Protein AF-A0A2A4KQ18-F1 (afdb_monomer)

Structure (mmCIF, N/CA/C/O backbone):
data_AF-A0A2A4KQ18-F1
#
_entry.id   AF-A0A2A4KQ18-F1
#
loop_
_atom_site.group_PDB
_atom_site.id
_atom_site.type_symbol
_atom_site.label_atom_id
_atom_site.label_alt_id
_atom_site.label_comp_id
_atom_site.label_asym_id
_atom_site.label_entity_id
_atom_site.label_seq_id
_atom_site.pdbx_PDB_ins_code
_atom_site.Cartn_x
_atom_site.Cartn_y
_atom_site.Cartn_z
_atom_site.occupancy
_atom_site.B_iso_or_equiv
_atom_site.auth_seq_id
_atom_site.auth_comp_id
_atom_site.auth_asym_id
_atom_site.auth_atom_id
_atom_site.pdbx_PDB_model_num
ATOM 1 N N . MET A 1 1 ? 24.231 -3.504 -25.386 1.00 50.44 1 MET A N 1
ATOM 2 C CA . MET A 1 1 ? 22.825 -3.076 -25.274 1.00 50.44 1 MET A CA 1
ATOM 3 C C . MET A 1 1 ? 22.635 -2.663 -23.834 1.00 50.44 1 MET A C 1
ATOM 5 O O . MET A 1 1 ? 22.723 -3.522 -22.970 1.00 50.44 1 MET A O 1
ATOM 9 N N . GLU A 1 2 ? 22.522 -1.367 -23.566 1.00 54.00 2 GLU A N 1
ATOM 10 C CA . GLU A 1 2 ? 22.141 -0.895 -22.234 1.00 54.00 2 GLU A CA 1
ATOM 11 C C . GLU A 1 2 ? 20.650 -1.185 -22.057 1.00 54.00 2 GLU A C 1
ATOM 13 O O . GLU A 1 2 ? 19.839 -0.805 -22.902 1.00 54.00 2 GLU A O 1
ATOM 18 N N . HIS A 1 3 ? 20.297 -1.931 -21.012 1.00 62.62 3 HIS A N 1
ATOM 19 C CA . HIS A 1 3 ? 18.901 -2.122 -20.644 1.00 62.62 3 HIS A CA 1
ATOM 20 C C . HIS A 1 3 ? 18.342 -0.769 -20.201 1.00 62.62 3 HIS A C 1
ATOM 22 O O . HIS A 1 3 ? 18.926 -0.117 -19.336 1.00 62.62 3 HIS A O 1
ATOM 28 N N . SER A 1 4 ? 17.233 -0.331 -20.803 1.00 73.00 4 SER A N 1
ATOM 29 C CA . SER A 1 4 ? 16.504 0.831 -20.298 1.00 73.00 4 SER A CA 1
ATOM 30 C C . SER A 1 4 ? 16.127 0.581 -18.836 1.00 73.00 4 SER A C 1
ATOM 32 O O . SER A 1 4 ? 15.725 -0.539 -18.509 1.00 73.00 4 SER A O 1
ATOM 34 N N . PRO A 1 5 ? 16.274 1.578 -17.950 1.00 80.50 5 PRO A N 1
ATOM 35 C CA .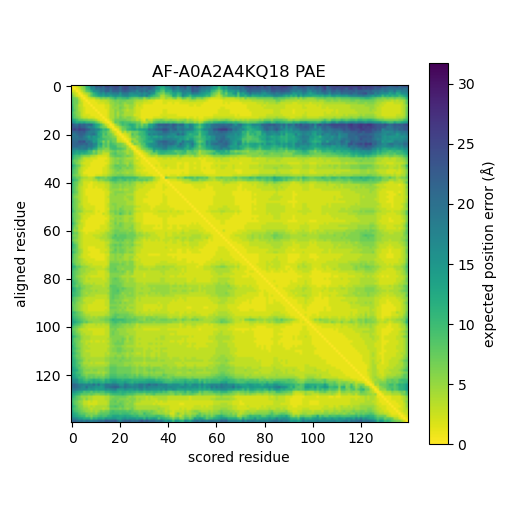 PRO A 1 5 ? 15.922 1.397 -16.555 1.00 80.50 5 PRO A CA 1
ATOM 36 C C . PRO A 1 5 ? 14.416 1.116 -16.455 1.00 80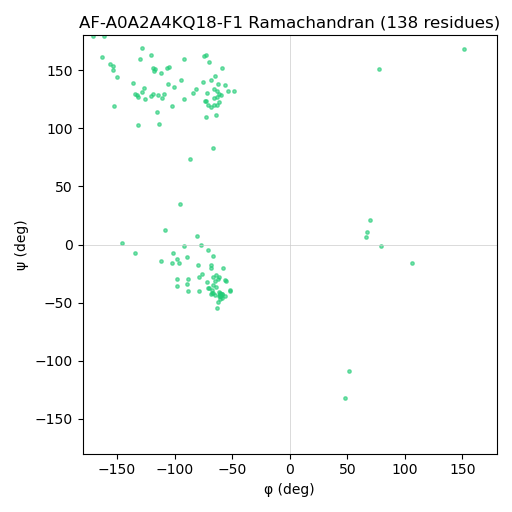.50 5 PRO A C 1
ATOM 38 O O . PRO A 1 5 ? 13.602 1.852 -17.016 1.00 80.50 5 PRO A O 1
ATOM 41 N N . ALA A 1 6 ? 14.077 0.024 -15.774 1.00 91.19 6 ALA A N 1
ATOM 42 C CA . ALA A 1 6 ? 12.719 -0.480 -15.596 1.00 91.19 6 ALA A CA 1
ATOM 43 C C . ALA A 1 6 ? 12.240 -0.216 -14.166 1.00 91.19 6 ALA A C 1
ATOM 45 O O . ALA A 1 6 ? 13.049 -0.168 -13.235 1.00 91.19 6 ALA A O 1
ATOM 46 N N . TRP A 1 7 ? 10.930 -0.061 -13.983 1.00 95.38 7 TRP A N 1
ATOM 47 C CA . TRP A 1 7 ? 10.359 -0.105 -12.634 1.00 95.38 7 TRP A CA 1
ATOM 48 C C . TRP A 1 7 ? 10.608 -1.484 -12.025 1.00 95.38 7 TRP A C 1
ATOM 50 O O . TRP A 1 7 ? 10.429 -2.483 -12.724 1.00 95.38 7 TRP A O 1
ATOM 60 N N . THR A 1 8 ? 10.977 -1.548 -10.744 1.00 97.31 8 THR A N 1
ATOM 61 C CA . THR A 1 8 ? 11.046 -2.820 -10.003 1.00 97.31 8 THR A CA 1
ATOM 62 C C . THR A 1 8 ? 9.978 -2.878 -8.926 1.00 97.31 8 THR A C 1
ATOM 64 O O . THR A 1 8 ? 9.586 -1.853 -8.364 1.00 97.31 8 THR A O 1
ATOM 67 N N . TYR A 1 9 ? 9.496 -4.089 -8.673 1.00 97.75 9 TYR A N 1
ATOM 68 C CA . TYR A 1 9 ? 8.514 -4.414 -7.649 1.00 97.75 9 TYR A CA 1
ATOM 69 C C . TYR A 1 9 ? 9.050 -5.617 -6.890 1.00 97.75 9 TYR A C 1
ATOM 71 O O . TYR A 1 9 ? 9.012 -6.735 -7.403 1.00 97.75 9 TYR A O 1
ATOM 79 N N . ASP A 1 10 ? 9.589 -5.381 -5.706 1.00 98.25 10 ASP A N 1
ATOM 80 C CA . ASP A 1 10 ? 10.254 -6.382 -4.887 1.00 98.25 10 ASP A CA 1
ATOM 81 C C . ASP A 1 10 ? 9.318 -6.819 -3.761 1.00 98.25 10 ASP A C 1
ATOM 83 O O . ASP A 1 10 ? 8.866 -6.007 -2.954 1.00 98.25 10 ASP A O 1
ATOM 87 N N . LEU A 1 11 ? 8.980 -8.109 -3.740 1.00 98.25 11 LEU A N 1
ATOM 88 C CA . LEU A 1 11 ? 8.128 -8.703 -2.714 1.00 98.25 11 LEU A CA 1
ATOM 89 C C . LEU A 1 11 ? 8.964 -9.066 -1.494 1.00 98.25 11 LEU A C 1
ATOM 91 O O . LEU A 1 11 ? 9.946 -9.799 -1.607 1.00 98.25 11 LEU A O 1
ATOM 95 N N . TYR A 1 12 ? 8.498 -8.656 -0.325 1.00 97.25 12 TYR A N 1
ATOM 96 C CA . TYR A 1 12 ? 9.043 -9.045 0.965 1.00 97.25 12 TYR A CA 1
ATOM 97 C C . TYR A 1 12 ? 7.958 -9.730 1.784 1.00 97.25 12 TYR A C 1
ATOM 99 O O . TYR A 1 12 ? 6.853 -9.215 1.932 1.00 97.25 12 TYR A O 1
ATOM 107 N N . ILE A 1 13 ? 8.272 -10.919 2.290 1.00 95.06 13 ILE A N 1
ATOM 108 C CA . ILE A 1 13 ? 7.354 -11.786 3.028 1.00 95.06 13 ILE A CA 1
ATOM 109 C C . ILE A 1 13 ? 7.861 -11.882 4.459 1.00 95.06 13 ILE A C 1
ATOM 111 O O . ILE A 1 13 ? 9.042 -12.164 4.677 1.00 95.06 13 ILE A O 1
ATOM 115 N N . CYS A 1 14 ? 6.982 -11.630 5.422 1.00 92.06 14 CYS A N 1
ATOM 116 C CA . CYS A 1 14 ? 7.324 -11.716 6.833 1.00 92.06 14 CYS A CA 1
ATOM 117 C C . CYS A 1 14 ? 7.718 -13.158 7.197 1.00 92.06 14 CYS A C 1
ATOM 119 O O . CYS A 1 14 ? 7.015 -14.109 6.850 1.00 92.06 14 CYS A O 1
ATOM 121 N N . GLU A 1 15 ? 8.839 -13.316 7.902 1.00 88.25 15 GLU A N 1
ATOM 122 C CA . GLU A 1 15 ? 9.331 -14.615 8.386 1.00 88.25 15 GLU A CA 1
ATOM 123 C C . GLU A 1 15 ? 9.197 -14.792 9.898 1.00 88.25 15 GLU A C 1
ATOM 125 O O . GLU A 1 15 ? 9.788 -15.711 10.461 1.00 88.25 15 GLU A O 1
ATOM 130 N N . SER A 1 16 ? 8.454 -13.927 10.584 1.00 78.62 16 SER A N 1
ATOM 131 C CA . SER A 1 16 ? 8.191 -14.083 12.014 1.00 78.62 16 SER A CA 1
ATOM 132 C C . SER A 1 16 ? 7.321 -15.330 12.239 1.00 78.62 16 SER A C 1
ATOM 134 O O . SER A 1 16 ? 6.096 -15.274 12.280 1.00 78.62 16 SER A O 1
ATOM 136 N N . VAL A 1 17 ? 7.957 -16.502 12.294 1.00 52.38 17 VAL A N 1
ATOM 137 C CA . VAL A 1 17 ? 7.296 -17.797 12.473 1.00 52.38 17 VAL A CA 1
ATOM 138 C C . VAL A 1 17 ? 6.723 -17.869 13.885 1.00 52.38 17 VAL A C 1
ATOM 140 O O . VAL A 1 17 ? 7.474 -17.893 14.856 1.00 52.38 17 VAL A O 1
ATOM 143 N N . GLY A 1 18 ? 5.400 -17.998 13.991 1.00 53.34 18 GLY A N 1
ATOM 144 C CA . GLY A 1 18 ? 4.708 -18.314 15.246 1.00 53.34 18 GLY A CA 1
ATOM 145 C C . GLY A 1 18 ? 3.959 -17.149 15.880 1.00 53.34 18 GLY A C 1
ATOM 146 O O . GLY A 1 18 ? 3.071 -17.411 16.685 1.00 53.34 18 GLY A O 1
ATOM 147 N N . ASP A 1 19 ? 4.240 -15.922 15.454 1.00 55.12 19 ASP A N 1
ATOM 148 C CA . ASP A 1 19 ? 3.442 -14.759 15.808 1.00 55.12 19 ASP A CA 1
ATOM 149 C C . ASP A 1 19 ? 2.376 -14.581 14.730 1.00 55.12 19 ASP A C 1
ATOM 151 O O . ASP A 1 19 ? 2.669 -14.515 13.531 1.00 55.12 19 ASP A O 1
ATOM 155 N N . LYS A 1 20 ? 1.106 -14.519 15.122 1.00 60.62 20 LYS A N 1
ATOM 156 C CA . LYS A 1 20 ? 0.090 -14.039 14.184 1.00 60.62 20 LYS A CA 1
ATOM 157 C C . LYS A 1 20 ? 0.477 -12.620 13.749 1.00 60.62 20 LYS A C 1
ATOM 159 O O . LYS A 1 20 ? 1.046 -11.878 14.549 1.00 60.62 20 LYS A O 1
ATOM 164 N N . PRO A 1 21 ? 0.101 -12.163 12.547 1.00 58.34 21 PRO A N 1
ATOM 165 C CA . PRO A 1 21 ? 0.401 -10.793 12.128 1.00 58.34 21 PRO A CA 1
ATOM 166 C C . PRO A 1 21 ? -0.171 -9.717 13.077 1.00 58.34 21 PRO A C 1
ATOM 168 O O . PRO A 1 21 ? 0.284 -8.580 13.126 1.00 58.34 21 PRO A O 1
ATOM 171 N N . GLU A 1 22 ? -1.166 -10.093 13.876 1.00 60.75 22 GLU A N 1
ATOM 172 C CA . GLU A 1 22 ? -1.765 -9.326 14.969 1.00 60.75 22 GLU A CA 1
ATOM 173 C C . GLU A 1 22 ? -0.960 -9.329 16.288 1.00 60.75 22 GLU A C 1
ATOM 175 O O . GLU A 1 22 ? -1.170 -8.442 17.111 1.00 60.75 22 GLU A O 1
ATOM 180 N N . GLU A 1 23 ? -0.018 -10.256 16.476 1.00 61.75 23 GLU A N 1
ATOM 181 C CA . GLU A 1 23 ? 0.814 -10.412 17.681 1.00 61.75 23 GLU A CA 1
ATOM 182 C C . GLU A 1 23 ? 2.107 -9.582 17.623 1.00 61.75 23 GLU A C 1
ATOM 184 O O . GLU A 1 23 ? 2.496 -9.011 18.641 1.00 61.75 23 GLU A O 1
ATOM 189 N N . HIS A 1 24 ? 2.717 -9.409 16.444 1.00 63.88 24 HIS A N 1
ATOM 190 C CA . HIS A 1 24 ? 3.806 -8.436 16.253 1.00 63.88 24 HIS A CA 1
ATOM 191 C C . HIS A 1 24 ? 3.357 -7.140 15.561 1.00 63.88 24 HIS A C 1
ATOM 193 O O . HIS A 1 24 ? 4.148 -6.202 15.456 1.00 63.88 24 HIS A O 1
ATOM 199 N N . GLY A 1 25 ? 2.109 -7.065 15.082 1.00 63.28 25 GLY A N 1
ATOM 200 C CA . GLY A 1 25 ? 1.585 -5.900 14.363 1.00 63.28 25 GLY A CA 1
ATOM 201 C C . GLY A 1 25 ? 2.548 -5.417 13.273 1.00 63.28 25 GLY A C 1
ATOM 202 O O . GLY A 1 25 ? 3.123 -6.219 12.533 1.00 63.28 25 GLY A O 1
ATOM 203 N N . ASP A 1 26 ? 2.787 -4.108 13.275 1.00 59.28 26 ASP A N 1
ATOM 204 C CA . ASP A 1 26 ? 3.636 -3.367 12.334 1.00 59.28 26 ASP A CA 1
ATOM 205 C C . ASP A 1 26 ? 5.151 -3.540 12.616 1.00 59.28 26 ASP A C 1
ATOM 207 O O . ASP A 1 26 ? 5.995 -2.974 11.926 1.00 59.28 26 ASP A O 1
ATOM 211 N N . SER A 1 27 ? 5.533 -4.310 13.647 1.00 65.62 27 SER A N 1
ATOM 212 C CA . SER A 1 27 ? 6.923 -4.432 14.130 1.00 65.62 27 SER A CA 1
ATOM 213 C C . SER A 1 27 ? 7.683 -5.633 13.559 1.00 65.62 27 SER A C 1
ATOM 215 O O . SER A 1 27 ? 8.524 -6.242 14.221 1.00 65.62 27 SER A O 1
ATOM 217 N N . CYS A 1 28 ? 7.408 -5.989 12.305 1.00 77.69 28 CYS A N 1
ATOM 218 C CA . CYS A 1 28 ? 8.115 -7.081 11.644 1.00 77.69 28 CYS A CA 1
ATOM 219 C C . CYS A 1 28 ? 9.601 -6.779 11.488 1.00 77.69 28 CYS A C 1
ATOM 221 O O . CYS A 1 28 ? 9.995 -5.824 10.818 1.00 77.69 28 CYS A O 1
ATOM 223 N N . THR A 1 29 ? 10.429 -7.635 12.080 1.00 79.81 29 THR A N 1
ATOM 224 C CA . THR A 1 29 ? 11.888 -7.477 12.078 1.00 79.81 29 THR A CA 1
ATOM 225 C C . THR A 1 29 ? 12.597 -8.394 11.086 1.00 79.81 29 THR A C 1
ATOM 227 O O . THR A 1 29 ? 13.756 -8.140 10.768 1.00 79.81 29 THR A O 1
ATOM 230 N N . SER A 1 30 ? 11.922 -9.430 10.572 1.00 87.12 30 SER A N 1
ATOM 231 C CA . SER A 1 30 ? 12.499 -10.397 9.633 1.00 87.12 30 SER A CA 1
ATOM 232 C C . SER A 1 30 ? 11.661 -10.513 8.366 1.00 87.12 30 SER A C 1
ATOM 234 O O . SER A 1 30 ? 10.464 -10.807 8.420 1.00 87.12 30 SER A O 1
ATOM 236 N N . TRP A 1 31 ? 12.315 -10.305 7.226 1.00 92.44 31 TRP A N 1
ATOM 237 C CA . TRP A 1 31 ? 11.697 -10.284 5.907 1.00 92.44 31 TRP A CA 1
ATOM 238 C C . TRP A 1 31 ? 12.523 -11.100 4.919 1.00 92.44 31 TRP A C 1
ATOM 240 O O . TRP A 1 31 ? 13.722 -10.865 4.757 1.00 92.44 31 TRP A O 1
ATOM 250 N N . ARG A 1 32 ? 11.867 -12.011 4.202 1.00 95.38 32 ARG A N 1
ATOM 251 C CA . ARG A 1 32 ? 12.459 -12.735 3.076 1.00 95.38 32 ARG A CA 1
ATOM 252 C C . ARG A 1 32 ? 12.010 -12.135 1.761 1.00 95.38 32 ARG A C 1
ATOM 254 O O . ARG A 1 32 ? 10.823 -11.911 1.542 1.00 95.38 32 ARG A O 1
ATOM 261 N N . HIS A 1 33 ? 12.960 -11.971 0.846 1.00 97.62 33 HIS A N 1
ATOM 262 C CA . HIS A 1 33 ? 12.661 -11.622 -0.538 1.00 97.62 33 HIS A CA 1
ATOM 263 C C . HIS A 1 33 ? 11.899 -12.766 -1.228 1.00 97.62 33 HIS A C 1
ATOM 265 O O . HIS A 1 33 ? 12.350 -13.916 -1.270 1.00 97.62 33 HIS A O 1
ATOM 271 N N . GLY A 1 34 ? 10.693 -12.460 -1.697 1.00 96.75 34 GLY A N 1
ATOM 272 C CA . GLY A 1 34 ? 9.763 -13.392 -2.329 1.00 96.75 34 GLY A CA 1
ATOM 273 C C . GLY A 1 34 ? 9.827 -13.390 -3.855 1.00 96.75 34 GLY A C 1
ATOM 274 O O . GLY A 1 34 ? 9.330 -14.329 -4.474 1.00 96.75 34 GLY A O 1
ATOM 275 N N . GLY A 1 35 ? 10.438 -12.371 -4.461 1.00 97.94 35 GLY A N 1
ATOM 276 C CA . GLY A 1 35 ? 10.580 -12.245 -5.909 1.00 97.94 35 GLY A CA 1
ATOM 277 C C . GLY A 1 35 ? 10.662 -10.792 -6.372 1.00 97.94 35 GLY A C 1
ATOM 278 O O . GLY A 1 35 ? 10.374 -9.869 -5.612 1.00 97.94 35 GLY A O 1
ATOM 279 N N . THR A 1 36 ? 11.027 -10.614 -7.641 1.00 98.06 36 THR A N 1
ATOM 280 C CA . THR A 1 36 ? 11.100 -9.308 -8.308 1.00 98.06 36 THR A CA 1
ATOM 281 C C . THR A 1 36 ? 10.282 -9.348 -9.590 1.00 98.06 36 THR A C 1
ATOM 283 O O . THR A 1 36 ? 10.412 -10.274 -10.396 1.00 98.06 36 THR A O 1
ATOM 286 N N . TRP A 1 37 ? 9.485 -8.309 -9.809 1.00 97.44 37 TRP A N 1
ATOM 287 C CA . TRP A 1 37 ? 8.772 -8.069 -11.058 1.00 97.44 37 TRP A CA 1
ATOM 288 C C . TRP A 1 37 ? 9.223 -6.745 -11.669 1.00 97.44 37 TRP A C 1
ATOM 290 O O . TRP A 1 37 ? 9.629 -5.834 -10.951 1.00 97.44 37 TRP A O 1
ATOM 300 N N . LEU A 1 38 ? 9.145 -6.641 -12.996 1.00 95.81 38 LEU A N 1
ATOM 301 C CA . LEU A 1 38 ? 9.585 -5.466 -13.747 1.00 95.81 38 LEU A CA 1
ATOM 302 C C . LEU A 1 38 ? 8.414 -4.794 -14.475 1.00 95.81 38 LEU A C 1
ATOM 304 O O . LEU A 1 38 ? 7.450 -5.463 -14.859 1.00 95.81 38 LEU A O 1
ATOM 308 N N . ASP A 1 39 ? 8.512 -3.482 -14.679 1.00 90.06 39 ASP A N 1
ATOM 309 C CA . ASP A 1 39 ? 7.587 -2.655 -15.468 1.00 90.06 39 ASP A CA 1
ATOM 310 C C . ASP A 1 39 ? 6.107 -2.821 -15.078 1.00 90.06 39 ASP A C 1
ATOM 312 O O . ASP A 1 39 ? 5.667 -2.392 -14.020 1.00 90.06 39 ASP A O 1
ATOM 316 N N . TYR A 1 40 ? 5.288 -3.459 -15.912 1.00 86.44 40 TYR A N 1
ATOM 317 C CA . TYR A 1 40 ? 3.864 -3.664 -15.617 1.00 86.44 40 TYR A CA 1
ATOM 318 C C . TYR A 1 40 ? 3.604 -4.846 -14.669 1.00 86.44 40 TYR A C 1
ATOM 320 O O . TYR A 1 40 ? 2.452 -5.216 -14.429 1.00 86.44 40 TYR A O 1
ATOM 328 N N . GLY A 1 41 ? 4.664 -5.438 -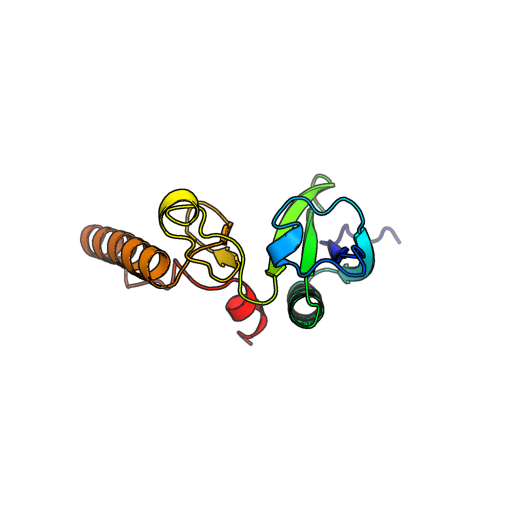14.115 1.00 93.62 41 GLY A N 1
ATOM 329 C CA . GLY A 1 41 ? 4.615 -6.589 -13.224 1.00 93.62 41 GLY A CA 1
ATOM 330 C C . GLY A 1 41 ? 4.057 -6.311 -11.824 1.00 93.62 41 GLY A C 1
ATOM 331 O O . GLY A 1 41 ? 3.825 -7.260 -11.076 1.00 93.62 41 GLY A O 1
ATOM 332 N N . PHE A 1 42 ? 3.756 -5.051 -11.489 1.00 94.69 42 PHE A N 1
ATOM 333 C CA . PHE A 1 42 ? 3.166 -4.664 -10.201 1.00 94.69 42 PHE A CA 1
ATOM 334 C C . PHE A 1 42 ? 1.911 -5.470 -9.839 1.00 94.69 42 PHE A C 1
ATOM 336 O O . PHE A 1 42 ? 1.755 -5.877 -8.693 1.00 94.69 42 PHE A O 1
ATOM 343 N N . ARG A 1 43 ? 1.043 -5.774 -10.816 1.00 95.25 43 ARG A N 1
ATOM 344 C CA . ARG A 1 43 ? -0.186 -6.551 -10.575 1.00 95.25 43 ARG A CA 1
ATOM 345 C C . ARG A 1 43 ? 0.119 -7.951 -10.058 1.00 95.25 43 ARG A C 1
ATOM 347 O O . ARG A 1 43 ? -0.528 -8.434 -9.135 1.00 95.25 43 ARG A O 1
ATOM 354 N N . ALA A 1 44 ? 1.103 -8.606 -10.669 1.00 96.25 44 ALA A N 1
ATOM 355 C CA . ALA A 1 44 ? 1.523 -9.938 -10.265 1.00 96.25 44 ALA A CA 1
ATOM 356 C C . ALA A 1 44 ? 2.190 -9.899 -8.885 1.00 96.25 44 ALA A C 1
ATOM 358 O O . ALA A 1 44 ? 1.848 -10.720 -8.040 1.00 96.25 44 ALA A O 1
ATOM 359 N N . ALA A 1 45 ? 3.046 -8.903 -8.633 1.00 97.31 45 ALA A N 1
ATOM 360 C CA . ALA A 1 45 ? 3.660 -8.698 -7.325 1.00 97.31 45 ALA A CA 1
ATOM 361 C C . ALA A 1 45 ? 2.608 -8.490 -6.219 1.00 97.31 45 ALA A C 1
ATOM 363 O O . ALA A 1 45 ? 2.681 -9.126 -5.171 1.00 97.31 45 ALA A O 1
ATOM 364 N N . TYR A 1 46 ? 1.591 -7.651 -6.457 1.00 96.88 46 TYR A N 1
ATOM 365 C CA . TYR A 1 46 ? 0.553 -7.348 -5.462 1.00 96.88 46 TYR A CA 1
ATOM 366 C C . TYR A 1 46 ? -0.328 -8.567 -5.180 1.00 96.88 46 TYR A C 1
ATOM 368 O O . TYR A 1 46 ? -0.606 -8.875 -4.023 1.00 96.88 46 TYR A O 1
ATOM 376 N N . ARG A 1 47 ? -0.715 -9.317 -6.219 1.00 96.38 47 ARG A N 1
ATOM 377 C CA . ARG A 1 47 ? -1.461 -10.573 -6.050 1.00 96.38 47 ARG A CA 1
ATOM 378 C C . ARG A 1 47 ? -0.655 -11.632 -5.308 1.00 96.38 47 ARG A C 1
ATOM 380 O O . ARG A 1 47 ? -1.232 -12.387 -4.534 1.00 96.38 47 ARG A O 1
ATOM 387 N N . GLU A 1 48 ? 0.652 -11.705 -5.543 1.00 97.06 48 GLU A N 1
ATOM 388 C CA . GLU A 1 48 ? 1.511 -12.658 -4.843 1.00 97.06 48 GLU A CA 1
ATOM 389 C C . GLU A 1 48 ? 1.706 -12.272 -3.372 1.00 97.06 48 GLU A C 1
ATOM 391 O O . GLU A 1 48 ? 1.655 -13.145 -2.507 1.00 97.06 48 GLU A O 1
ATOM 396 N N . ALA A 1 49 ? 1.823 -10.974 -3.072 1.00 96.69 49 ALA A N 1
ATOM 397 C CA . ALA A 1 49 ? 1.813 -10.457 -1.704 1.00 96.69 49 ALA A CA 1
ATOM 398 C C . ALA A 1 49 ? 0.497 -10.773 -0.975 1.00 96.69 49 ALA A C 1
ATOM 400 O O . ALA A 1 49 ? 0.523 -11.249 0.155 1.00 96.69 49 ALA A O 1
ATOM 401 N N . ALA A 1 50 ? -0.647 -10.587 -1.641 1.00 95.62 50 ALA A N 1
ATOM 402 C CA . ALA A 1 50 ? -1.979 -10.828 -1.075 1.00 95.62 50 ALA A CA 1
ATOM 403 C C . ALA A 1 50 ? -2.281 -12.308 -0.760 1.00 95.62 50 ALA A C 1
ATOM 405 O O . ALA A 1 50 ? -3.302 -12.616 -0.150 1.00 95.62 50 ALA A O 1
ATOM 406 N N . ARG A 1 51 ? -1.422 -13.238 -1.196 1.00 95.25 51 ARG A N 1
ATOM 407 C CA . ARG A 1 51 ? -1.503 -14.669 -0.850 1.00 95.25 51 ARG A CA 1
ATOM 408 C C . ARG A 1 51 ? -0.734 -15.027 0.418 1.00 95.25 51 ARG A C 1
ATOM 410 O O . ARG A 1 51 ? -0.837 -16.162 0.877 1.00 95.25 51 ARG A O 1
ATOM 417 N N . GLN A 1 52 ? 0.077 -14.110 0.929 1.00 93.69 52 GLN A N 1
ATOM 418 C CA . GLN A 1 52 ? 0.872 -14.315 2.134 1.00 93.69 52 GLN A CA 1
ATOM 419 C C . GLN A 1 52 ? 0.092 -13.842 3.357 1.00 93.69 52 GLN A C 1
ATOM 421 O O . GLN A 1 52 ? -0.796 -13.014 3.227 1.00 93.69 52 GLN A O 1
ATOM 426 N N . GLY A 1 53 ? 0.449 -14.312 4.553 1.00 91.06 53 GLY A N 1
ATOM 427 C CA . GLY A 1 53 ? -0.180 -13.809 5.780 1.00 91.06 53 GLY A CA 1
ATOM 428 C C . GLY A 1 53 ? 0.245 -12.381 6.138 1.00 91.06 53 GLY A C 1
ATOM 429 O O . GLY A 1 53 ? -0.529 -11.609 6.698 1.00 91.06 53 GLY A O 1
ATOM 430 N N . HIS A 1 54 ? 1.484 -12.020 5.797 1.00 92.44 54 HIS A N 1
ATOM 431 C CA . HIS A 1 54 ? 2.006 -10.664 5.905 1.00 92.44 54 HIS A CA 1
ATOM 432 C C . HIS A 1 54 ? 3.111 -10.451 4.867 1.00 92.44 54 HIS A C 1
ATOM 434 O O . HIS A 1 54 ? 4.126 -11.156 4.873 1.00 92.44 54 HIS A O 1
ATOM 440 N N . ALA A 1 55 ? 2.908 -9.501 3.959 1.00 94.69 55 ALA A N 1
ATOM 441 C CA . ALA A 1 55 ? 3.872 -9.159 2.925 1.00 94.69 55 ALA A CA 1
ATOM 442 C C . ALA A 1 55 ? 3.723 -7.707 2.468 1.00 94.69 55 ALA A C 1
ATOM 444 O O . ALA A 1 55 ? 2.625 -7.157 2.484 1.00 94.69 55 ALA A O 1
ATOM 445 N N . TYR A 1 56 ? 4.804 -7.116 1.967 1.00 96.44 56 TYR A N 1
ATOM 446 C CA . TYR A 1 56 ? 4.751 -5.844 1.251 1.00 96.44 56 TYR A CA 1
ATOM 447 C C . TYR A 1 56 ? 5.497 -5.922 -0.076 1.00 96.44 56 TYR A C 1
ATOM 449 O O . TYR A 1 56 ? 6.341 -6.791 -0.300 1.00 96.44 56 TYR A O 1
ATOM 457 N N . VAL A 1 57 ? 5.165 -4.997 -0.970 1.00 97.88 57 VAL A N 1
ATOM 458 C CA . VAL A 1 57 ? 5.851 -4.794 -2.241 1.00 97.88 57 VAL A CA 1
ATOM 459 C C . VAL A 1 57 ? 6.503 -3.423 -2.229 1.00 97.88 57 VAL A C 1
ATOM 461 O O . VAL A 1 57 ? 5.817 -2.395 -2.225 1.00 97.88 57 VAL A O 1
ATOM 464 N N . GLU A 1 58 ? 7.830 -3.417 -2.248 1.00 97.94 58 GLU A N 1
ATOM 465 C CA . GLU A 1 58 ? 8.626 -2.215 -2.460 1.00 97.94 58 GLU A CA 1
ATOM 466 C C . GLU A 1 58 ? 8.698 -1.912 -3.956 1.00 97.94 58 GLU A C 1
ATOM 468 O O . GLU A 1 58 ? 8.927 -2.796 -4.777 1.00 97.94 58 GLU A O 1
ATOM 473 N N . THR A 1 59 ? 8.474 -0.658 -4.327 1.00 96.81 59 THR A N 1
ATOM 474 C CA . THR A 1 59 ? 8.561 -0.192 -5.711 1.00 96.81 59 THR A CA 1
ATOM 475 C C . THR A 1 59 ? 9.775 0.693 -5.879 1.00 96.81 59 THR A C 1
ATOM 477 O O . THR A 1 59 ? 9.877 1.673 -5.142 1.00 96.81 59 THR A O 1
ATOM 480 N N . THR A 1 60 ? 10.617 0.429 -6.877 1.00 97.25 60 THR A N 1
ATOM 481 C CA . THR A 1 60 ? 11.793 1.257 -7.185 1.00 97.25 60 THR A CA 1
ATOM 482 C C . THR A 1 60 ? 11.606 2.003 -8.499 1.00 97.25 60 THR A C 1
ATOM 484 O O . THR A 1 60 ? 11.340 1.405 -9.544 1.00 97.25 60 THR A O 1
ATOM 487 N N . SER A 1 61 ? 11.773 3.324 -8.448 1.00 94.88 61 SER A N 1
ATOM 488 C CA . SER A 1 61 ? 11.696 4.199 -9.618 1.00 94.88 61 SER A CA 1
ATOM 489 C C . SER A 1 61 ? 12.918 4.033 -10.535 1.00 94.88 61 SER A C 1
ATOM 491 O O . SER A 1 61 ? 14.054 4.182 -10.070 1.00 94.88 61 SER A O 1
ATOM 493 N N . PRO A 1 62 ? 12.724 3.850 -11.856 1.00 94.62 62 PRO A N 1
ATOM 494 C CA . PRO A 1 62 ? 13.823 3.740 -12.816 1.00 94.62 62 PRO A CA 1
ATOM 495 C C . PRO A 1 62 ? 14.591 5.052 -13.011 1.00 94.62 62 PRO A C 1
ATOM 497 O O . PRO A 1 62 ? 15.689 5.058 -13.561 1.00 94.62 62 PRO A O 1
ATOM 500 N N . HIS A 1 63 ? 14.012 6.184 -12.607 1.00 92.56 63 HIS A N 1
ATOM 501 C CA . HIS A 1 63 ? 14.566 7.504 -12.902 1.00 92.56 63 HIS A CA 1
ATOM 502 C C . HIS A 1 63 ? 15.560 7.991 -11.848 1.00 92.56 63 HIS A C 1
ATOM 504 O O . HIS A 1 63 ? 16.451 8.777 -12.159 1.00 92.56 63 HIS A O 1
ATOM 510 N N . ASN A 1 64 ? 15.386 7.568 -10.597 1.00 94.38 64 ASN A N 1
ATOM 511 C CA . ASN A 1 64 ? 16.159 8.075 -9.462 1.00 94.38 64 ASN A CA 1
ATOM 512 C C . ASN A 1 64 ? 16.446 7.020 -8.383 1.00 94.38 64 ASN A C 1
ATOM 514 O O . ASN A 1 64 ? 17.046 7.365 -7.369 1.00 94.38 64 ASN A O 1
ATOM 518 N N . GLY A 1 65 ? 16.010 5.769 -8.568 1.00 94.69 65 GLY A N 1
ATOM 519 C CA . GLY A 1 65 ? 16.198 4.699 -7.587 1.00 94.69 65 GLY A CA 1
ATOM 520 C C . GLY A 1 65 ? 15.422 4.896 -6.283 1.00 94.69 65 GLY A C 1
ATOM 521 O O . GLY A 1 65 ? 15.684 4.186 -5.320 1.00 94.69 65 GLY A O 1
ATOM 522 N N . ALA A 1 66 ? 14.496 5.860 -6.218 1.00 95.69 66 ALA A N 1
ATOM 523 C CA . ALA A 1 66 ? 13.684 6.069 -5.027 1.00 95.69 66 ALA A CA 1
ATOM 524 C C . ALA A 1 66 ? 12.765 4.865 -4.804 1.00 95.69 66 ALA A C 1
ATOM 526 O O . ALA A 1 66 ? 12.104 4.420 -5.750 1.00 95.69 66 ALA A O 1
ATOM 527 N N . THR A 1 67 ? 12.713 4.381 -3.562 1.00 96.44 67 THR A N 1
ATOM 528 C CA . THR A 1 67 ? 11.847 3.275 -3.159 1.00 96.44 67 THR A CA 1
ATOM 529 C C . THR A 1 67 ? 10.637 3.758 -2.360 1.00 96.44 67 THR A C 1
ATOM 531 O O . THR A 1 67 ? 10.663 4.823 -1.737 1.00 96.44 67 THR A O 1
ATOM 534 N N . ALA A 1 68 ? 9.542 3.002 -2.420 1.00 95.44 68 ALA A N 1
ATOM 535 C CA . ALA A 1 68 ? 8.337 3.233 -1.628 1.00 95.44 68 ALA A CA 1
ATOM 536 C C . ALA A 1 68 ? 7.540 1.936 -1.464 1.00 95.44 68 ALA A C 1
ATOM 538 O O . ALA A 1 68 ? 7.583 1.071 -2.337 1.00 95.44 68 ALA A O 1
ATOM 539 N N . ILE A 1 69 ? 6.736 1.830 -0.404 1.00 95.69 69 ILE A N 1
ATOM 540 C CA . ILE A 1 69 ? 5.758 0.743 -0.281 1.00 95.69 69 ILE A CA 1
ATOM 541 C C . ILE A 1 69 ? 4.615 1.004 -1.272 1.00 95.69 69 ILE A C 1
ATOM 543 O O . ILE A 1 69 ? 3.821 1.945 -1.144 1.00 95.69 69 ILE A O 1
ATOM 547 N N . GLY A 1 70 ? 4.552 0.178 -2.314 1.00 95.31 70 GLY A N 1
ATOM 548 C CA . GLY A 1 70 ? 3.480 0.217 -3.305 1.00 95.31 70 GLY A CA 1
ATOM 549 C C . GLY A 1 70 ? 2.216 -0.462 -2.798 1.00 95.31 70 GLY A C 1
ATOM 550 O O . GLY A 1 70 ? 1.115 0.045 -3.010 1.00 95.31 70 GLY A O 1
ATOM 551 N N . PHE A 1 71 ? 2.391 -1.579 -2.097 1.00 97.19 71 PHE A N 1
ATOM 552 C CA . PHE A 1 71 ? 1.318 -2.403 -1.562 1.00 97.19 71 PHE A CA 1
ATOM 553 C C . PHE A 1 71 ? 1.777 -3.108 -0.291 1.00 97.19 71 PHE A C 1
ATOM 555 O O . PHE A 1 71 ? 2.923 -3.539 -0.214 1.00 97.19 71 PHE A O 1
ATOM 562 N N . GLU A 1 72 ? 0.869 -3.260 0.661 1.00 95.69 72 GLU A N 1
ATOM 563 C CA . GLU A 1 72 ? 1.077 -4.040 1.871 1.00 95.69 72 GLU A CA 1
ATOM 564 C C . GLU A 1 72 ? -0.164 -4.889 2.129 1.00 95.69 72 GLU A C 1
ATOM 566 O O . GLU A 1 72 ? -1.300 -4.451 1.928 1.00 95.69 72 GLU A O 1
ATOM 571 N N . HIS A 1 73 ? 0.052 -6.130 2.536 1.00 94.62 73 HIS A N 1
ATOM 572 C CA . HIS A 1 73 ? -1.000 -7.067 2.875 1.00 94.62 73 HIS A CA 1
ATOM 573 C C . HIS A 1 73 ? -0.732 -7.658 4.245 1.00 94.62 73 HIS A C 1
ATOM 575 O O . HIS A 1 73 ? 0.358 -8.155 4.516 1.00 94.62 73 HIS A O 1
ATOM 581 N N . LEU A 1 74 ? -1.771 -7.645 5.069 1.00 92.62 74 LEU A N 1
ATOM 582 C CA . LEU A 1 74 ? -1.804 -8.246 6.387 1.00 92.62 74 LEU A CA 1
ATOM 583 C C . LEU A 1 74 ? -3.104 -9.039 6.486 1.00 92.62 74 LEU A C 1
ATOM 585 O O . LEU A 1 74 ? -4.177 -8.484 6.227 1.00 92.62 74 LEU A O 1
ATOM 589 N N . ASP A 1 75 ? -3.038 -10.306 6.879 1.00 89.50 75 ASP A N 1
ATOM 590 C CA . ASP A 1 75 ? -4.240 -11.095 7.137 1.00 89.50 75 ASP A CA 1
ATOM 591 C C . ASP A 1 75 ? -5.076 -10.431 8.240 1.00 89.50 75 ASP A C 1
ATOM 593 O O . ASP A 1 75 ? -4.577 -10.045 9.298 1.00 89.50 75 ASP A O 1
ATOM 597 N N . GLY A 1 76 ? -6.366 -10.234 7.960 1.00 88.75 76 GLY A N 1
ATOM 598 C CA . GLY A 1 76 ? -7.268 -9.450 8.814 1.00 88.75 76 GLY A CA 1
ATOM 599 C C . GLY A 1 76 ? -7.155 -7.923 8.658 1.00 88.75 76 GLY A C 1
ATOM 600 O O . GLY A 1 76 ? -7.928 -7.195 9.282 1.00 88.75 76 GLY A O 1
ATOM 601 N N . GLY A 1 77 ? -6.252 -7.435 7.801 1.00 91.94 77 GLY A N 1
ATOM 602 C CA . GLY A 1 77 ? -6.003 -6.016 7.535 1.00 91.94 77 GLY A CA 1
ATOM 603 C C . GLY A 1 77 ? -5.172 -5.332 8.622 1.00 91.94 77 GLY A C 1
ATO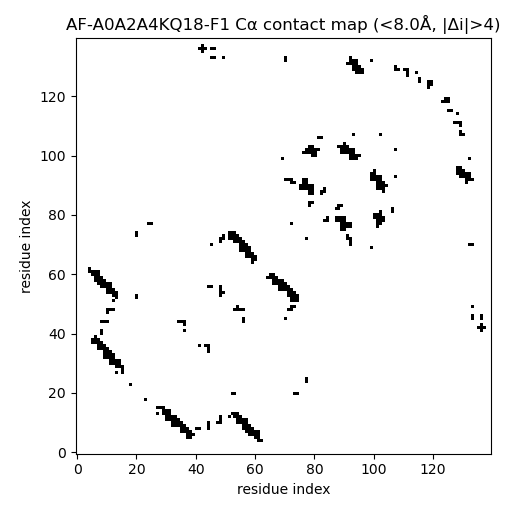M 604 O O . GLY A 1 77 ? -5.225 -5.725 9.785 1.00 91.94 77 GLY A O 1
ATOM 605 N N . GLY A 1 78 ? -4.413 -4.297 8.261 1.00 91.94 78 GLY A N 1
ATOM 606 C CA . GLY A 1 78 ? -3.628 -3.499 9.207 1.00 91.94 78 GLY A CA 1
ATOM 607 C C . GLY A 1 78 ? -4.488 -2.591 10.081 1.00 91.94 78 GLY A C 1
ATOM 608 O O . GLY A 1 78 ? -5.670 -2.354 9.799 1.00 91.94 78 GLY A O 1
ATOM 609 N N . LEU A 1 79 ? -3.908 -2.107 11.181 1.00 93.25 79 LEU A N 1
ATOM 610 C CA . LEU A 1 79 ? -4.583 -1.186 12.092 1.00 93.25 79 LEU A CA 1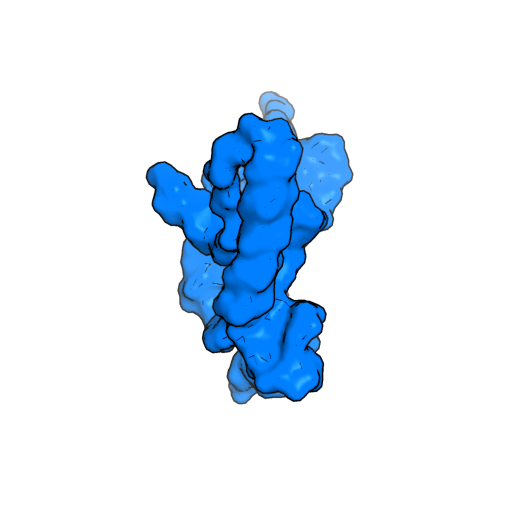
ATOM 611 C C . LEU A 1 79 ? -4.932 0.104 11.342 1.00 93.25 79 LEU A C 1
ATOM 613 O O . LEU A 1 79 ? -4.086 0.690 10.681 1.00 93.25 79 LEU A O 1
ATOM 617 N N . CYS A 1 80 ? -6.187 0.548 11.430 1.00 95.50 80 CYS A N 1
ATOM 618 C CA . CYS A 1 80 ? -6.616 1.756 10.732 1.00 95.50 80 CYS A CA 1
ATOM 619 C C . CYS A 1 80 ? -5.816 2.967 11.227 1.00 95.50 80 CYS A C 1
ATOM 621 O O . CYS A 1 80 ? -5.888 3.303 12.409 1.00 95.50 80 CYS A O 1
ATOM 623 N N . GLU A 1 81 ? -5.129 3.671 10.336 1.00 94.81 81 GLU A N 1
ATOM 624 C CA . GLU A 1 81 ? -4.251 4.783 10.726 1.00 94.81 81 GLU A CA 1
ATOM 625 C C . GLU A 1 81 ? -5.025 5.997 11.268 1.00 94.81 81 GLU A C 1
ATOM 627 O O . GLU A 1 81 ? -4.486 6.798 12.027 1.00 94.81 81 GLU A O 1
ATOM 632 N N . LEU A 1 82 ? -6.322 6.112 10.953 1.00 95.38 82 LEU A N 1
ATOM 633 C CA . LEU A 1 82 ? -7.162 7.225 11.410 1.00 95.38 82 LEU A CA 1
ATOM 634 C C . LEU A 1 82 ? -7.829 6.986 12.768 1.00 95.38 82 LEU A C 1
ATOM 636 O O . LEU A 1 82 ? -7.955 7.909 13.569 1.00 95.38 82 LEU A O 1
ATOM 640 N N . CYS A 1 83 ? -8.308 5.768 13.031 1.00 96.69 83 CYS A N 1
ATOM 641 C CA . CYS A 1 83 ? -9.084 5.476 14.246 1.00 96.69 83 CYS A CA 1
ATOM 642 C C . CYS A 1 83 ? -8.672 4.195 14.970 1.00 96.69 83 CYS A C 1
ATOM 644 O O . CYS A 1 83 ? -9.194 3.908 16.050 1.00 96.69 83 CYS A O 1
ATOM 646 N N . GLY A 1 84 ? -7.777 3.404 14.387 1.00 93.88 84 GLY A N 1
ATOM 647 C CA . GLY A 1 84 ? -7.346 2.115 14.908 1.00 93.88 84 GLY A CA 1
ATOM 648 C C . GLY A 1 84 ? -6.786 2.189 16.329 1.00 93.88 84 GLY A C 1
ATOM 649 O O . GLY A 1 84 ? -7.253 1.403 17.150 1.00 93.88 84 GLY A O 1
ATOM 650 N N . PRO A 1 85 ? -5.927 3.165 16.690 1.00 91.31 85 PRO A N 1
ATOM 651 C CA . PRO A 1 85 ? -5.416 3.291 18.059 1.00 91.31 85 PRO A CA 1
ATOM 652 C C . PRO A 1 85 ? -6.504 3.383 19.141 1.00 91.31 85 PRO A C 1
ATOM 654 O O . PRO A 1 85 ? -6.314 2.898 20.252 1.00 91.31 85 PRO A O 1
ATOM 657 N N . THR A 1 86 ? -7.662 3.966 18.819 1.00 95.69 86 THR A N 1
ATOM 658 C CA . THR A 1 86 ? -8.771 4.156 19.772 1.00 95.69 86 THR A CA 1
ATOM 659 C C . THR A 1 86 ? -9.850 3.080 19.648 1.00 95.69 86 THR A C 1
ATOM 661 O O . THR A 1 86 ? -10.549 2.785 20.613 1.00 95.69 86 THR A O 1
ATOM 664 N N . THR A 1 87 ? -10.037 2.513 18.455 1.00 95.62 87 THR A N 1
ATOM 665 C CA . THR A 1 87 ? -11.186 1.642 18.144 1.00 95.62 87 THR A CA 1
ATOM 666 C C . THR A 1 87 ? -10.815 0.181 17.913 1.00 95.62 87 THR A C 1
ATOM 668 O O . THR A 1 87 ? -11.710 -0.657 17.834 1.00 95.62 87 TH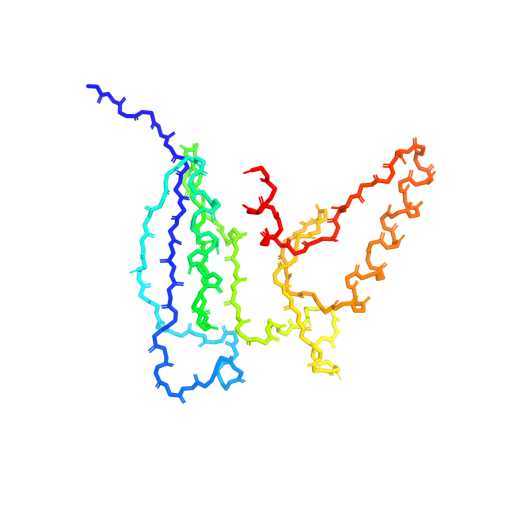R A O 1
ATOM 671 N N . GLY A 1 88 ? -9.529 -0.125 17.727 1.00 92.56 88 GLY A N 1
ATOM 672 C CA . GLY A 1 88 ? -9.048 -1.438 17.294 1.00 92.56 88 GLY A CA 1
ATOM 673 C C . GLY A 1 88 ? -9.469 -1.823 15.871 1.00 92.56 88 GLY A C 1
ATOM 674 O O . GLY A 1 88 ? -9.252 -2.959 15.457 1.00 92.56 88 GLY A O 1
ATOM 675 N N . ARG A 1 89 ? -10.098 -0.916 15.109 1.00 95.00 89 ARG A N 1
ATOM 676 C CA . ARG A 1 89 ? -10.560 -1.217 13.750 1.00 95.00 89 ARG A CA 1
ATOM 677 C C . ARG A 1 89 ? -9.382 -1.422 12.809 1.00 95.00 89 ARG A C 1
ATOM 679 O O . ARG A 1 89 ? -8.411 -0.668 12.837 1.00 95.00 89 ARG A O 1
ATOM 686 N N . ARG A 1 90 ? -9.546 -2.394 11.918 1.00 94.69 90 ARG A N 1
ATOM 687 C CA . ARG A 1 90 ? -8.578 -2.783 10.895 1.00 94.69 90 ARG A CA 1
ATOM 688 C C . ARG A 1 90 ? -9.166 -2.651 9.497 1.00 94.69 90 ARG A C 1
ATOM 690 O O . ARG A 1 90 ? -10.386 -2.538 9.343 1.00 94.69 90 ARG A O 1
ATOM 697 N N . GLY A 1 91 ? -8.308 -2.635 8.488 1.00 95.25 91 GLY A N 1
ATOM 698 C CA . GLY A 1 91 ? -8.736 -2.633 7.096 1.00 95.25 91 GLY A CA 1
ATOM 699 C C . GLY A 1 91 ? -7.592 -2.843 6.112 1.00 95.25 91 GLY A C 1
ATOM 700 O O . GLY A 1 91 ? -6.453 -3.035 6.527 1.00 95.25 91 GLY A O 1
ATOM 701 N N . PRO A 1 92 ? -7.892 -2.870 4.807 1.00 96.56 92 PRO A N 1
ATOM 702 C CA . PRO A 1 92 ? -6.896 -3.125 3.777 1.00 96.56 92 PRO A CA 1
ATOM 703 C C . PRO A 1 92 ? -5.985 -1.918 3.542 1.00 96.56 92 PRO A C 1
ATOM 705 O O . PRO A 1 92 ? -6.331 -0.775 3.867 1.00 96.56 92 PRO A O 1
ATOM 708 N N . TRP A 1 93 ? -4.841 -2.173 2.905 1.00 96.75 93 TRP A N 1
ATOM 709 C CA . TRP A 1 93 ? -3.985 -1.121 2.370 1.00 96.75 93 TRP A CA 1
ATOM 710 C C . TRP A 1 93 ? -4.734 -0.371 1.273 1.00 96.75 93 TRP A C 1
ATOM 712 O O . TRP A 1 93 ? -5.076 -0.916 0.218 1.00 96.75 93 TRP A O 1
ATOM 722 N N . THR A 1 94 ? -5.060 0.878 1.566 1.00 97.06 94 THR A N 1
ATOM 723 C CA . THR A 1 94 ? -6.039 1.677 0.841 1.00 97.06 94 THR A CA 1
ATOM 724 C C . THR A 1 94 ? -5.349 2.890 0.253 1.00 97.06 94 THR A C 1
ATOM 726 O O . THR A 1 94 ? -4.638 3.623 0.940 1.00 97.06 94 THR A O 1
ATOM 729 N N . ARG A 1 95 ? -5.571 3.114 -1.039 1.00 95.44 95 ARG A N 1
ATOM 730 C CA . ARG A 1 95 ? -5.168 4.341 -1.710 1.00 95.44 95 ARG A CA 1
ATOM 731 C C . ARG A 1 95 ? -6.119 5.457 -1.315 1.00 95.44 95 ARG A C 1
ATOM 733 O O . ARG A 1 95 ? -7.324 5.252 -1.265 1.00 95.44 95 ARG A O 1
ATOM 740 N N . THR A 1 96 ? -5.560 6.634 -1.100 1.00 94.06 96 THR A N 1
ATOM 741 C CA . THR A 1 96 ? -6.266 7.910 -0.991 1.00 94.06 96 THR A CA 1
ATOM 742 C C . THR A 1 96 ? -5.604 8.912 -1.947 1.00 94.06 96 THR A C 1
ATOM 744 O O . THR A 1 96 ? -4.509 8.635 -2.452 1.00 94.06 96 THR A O 1
ATOM 747 N N . PRO A 1 97 ? -6.198 10.090 -2.198 1.00 89.25 97 PRO A N 1
ATOM 748 C CA . PRO A 1 97 ? -5.560 11.142 -2.994 1.00 89.25 97 PRO A CA 1
ATOM 749 C C . PRO A 1 97 ? -4.194 11.594 -2.477 1.00 89.25 97 PRO A C 1
ATOM 751 O O . PRO A 1 97 ? -3.350 12.013 -3.264 1.00 89.25 97 PRO A O 1
ATOM 754 N N . SER A 1 98 ? -3.980 11.522 -1.164 1.00 87.31 98 SER A N 1
ATOM 755 C CA . SER A 1 98 ? -2.778 12.030 -0.504 1.00 87.31 98 SER A CA 1
ATOM 756 C C . SER A 1 98 ? -1.733 10.951 -0.234 1.00 87.31 98 SER A C 1
ATOM 758 O O . SER A 1 98 ? -0.544 11.244 -0.313 1.00 87.31 98 SER A O 1
ATOM 760 N N . ASN A 1 99 ? -2.142 9.723 0.097 1.00 92.56 99 ASN A N 1
ATOM 761 C CA . ASN A 1 99 ? -1.208 8.630 0.380 1.00 92.56 99 ASN A CA 1
ATOM 762 C C . ASN A 1 99 ? -1.859 7.235 0.291 1.00 92.56 99 ASN A C 1
ATOM 764 O O . ASN A 1 99 ? -3.061 7.111 0.046 1.00 92.56 99 ASN A O 1
ATOM 768 N N . ARG A 1 100 ? -1.075 6.178 0.524 1.00 95.06 100 ARG A N 1
ATOM 769 C CA . ARG A 1 100 ? -1.558 4.822 0.812 1.00 95.06 100 ARG A CA 1
ATOM 770 C C . ARG A 1 100 ? -1.367 4.521 2.296 1.00 95.06 100 ARG A C 1
ATOM 772 O O . ARG A 1 100 ? -0.354 4.924 2.855 1.00 95.06 100 ARG A O 1
ATOM 779 N N . GLN A 1 101 ? -2.359 3.883 2.900 1.00 95.62 101 GLN A N 1
ATOM 780 C CA . GLN A 1 101 ? -2.407 3.621 4.339 1.00 95.62 101 GLN A CA 1
ATOM 781 C C . GLN A 1 101 ? -3.441 2.541 4.652 1.00 95.62 101 GLN A C 1
ATOM 783 O O . GLN A 1 101 ? -4.362 2.307 3.859 1.00 95.62 101 GLN A O 1
ATOM 788 N N . PHE A 1 102 ? -3.352 1.917 5.823 1.00 95.94 102 PHE A N 1
ATOM 789 C CA . PHE A 1 102 ? -4.411 1.022 6.286 1.00 95.94 102 PHE A CA 1
ATOM 790 C C . PHE A 1 102 ? -5.651 1.812 6.719 1.00 95.94 102 PHE A C 1
ATOM 792 O O . PHE A 1 102 ? -5.596 2.664 7.608 1.00 95.94 102 PHE A O 1
ATOM 799 N N . LEU A 1 103 ? -6.805 1.514 6.112 1.00 97.25 103 LEU A N 1
ATOM 800 C CA . LEU A 1 103 ? -8.075 2.178 6.426 1.00 97.25 103 LEU A CA 1
ATOM 801 C C . LEU A 1 103 ? -9.197 1.170 6.631 1.00 97.25 103 LEU A C 1
ATOM 803 O O . LEU A 1 103 ? -9.481 0.351 5.763 1.00 97.25 103 LEU A O 1
ATOM 807 N N . CYS A 1 104 ? -9.888 1.271 7.768 1.00 97.44 104 CYS A N 1
ATOM 808 C CA . CYS A 1 104 ? -11.113 0.509 7.992 1.00 97.44 104 CYS A CA 1
ATOM 809 C C . CYS A 1 104 ? -12.262 1.028 7.114 1.00 97.44 104 CYS A C 1
ATOM 811 O O . CYS A 1 104 ? -12.289 2.200 6.742 1.00 97.44 104 CYS A O 1
ATOM 813 N N . ASP A 1 105 ? -13.254 0.173 6.854 1.00 96.75 105 ASP A N 1
ATOM 814 C CA . ASP A 1 105 ? -14.418 0.483 6.004 1.00 96.75 105 ASP A CA 1
ATOM 815 C C . ASP A 1 105 ? -15.138 1.788 6.400 1.00 96.75 105 ASP A C 1
ATOM 817 O O . ASP A 1 105 ? -15.504 2.592 5.546 1.00 96.75 105 ASP A O 1
ATOM 821 N N . VAL A 1 106 ? -15.291 2.052 7.704 1.00 97.44 106 VAL A N 1
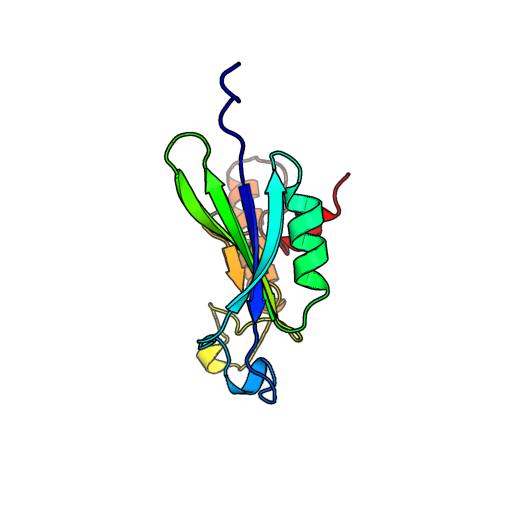ATOM 822 C CA . VAL A 1 106 ? -15.943 3.282 8.188 1.00 97.44 106 VAL A CA 1
ATOM 823 C C . VAL A 1 106 ? -15.157 4.524 7.770 1.00 97.44 106 VAL A C 1
ATOM 825 O O . VAL A 1 106 ? -15.714 5.397 7.110 1.00 97.44 106 VAL A O 1
ATOM 828 N N . CYS A 1 107 ? -13.865 4.576 8.099 1.00 97.44 107 CYS A N 1
ATOM 829 C CA . CYS A 1 107 ? -13.020 5.717 7.756 1.00 97.44 107 CYS A CA 1
ATOM 830 C C . CYS A 1 107 ? -12.820 5.854 6.242 1.00 97.44 107 CYS A C 1
ATOM 832 O O . CYS A 1 107 ? -12.775 6.970 5.735 1.00 97.44 107 CYS A O 1
ATOM 834 N N . GLY A 1 108 ? -12.745 4.736 5.513 1.00 96.62 108 GLY A N 1
ATOM 835 C CA . GLY A 1 108 ? -12.675 4.735 4.053 1.00 96.62 108 GLY A CA 1
ATOM 836 C C . GLY A 1 108 ? -13.903 5.391 3.418 1.00 96.62 108 GLY A C 1
ATOM 837 O O . GLY A 1 108 ? -13.758 6.273 2.573 1.00 96.62 108 GLY A O 1
ATOM 838 N N . ARG A 1 109 ? -15.115 5.034 3.869 1.00 95.88 109 ARG A N 1
ATOM 839 C CA . ARG A 1 109 ? -16.360 5.654 3.382 1.00 95.88 109 ARG A CA 1
ATOM 840 C C . ARG A 1 109 ? -16.473 7.129 3.740 1.00 95.88 109 ARG A C 1
ATOM 842 O O . ARG A 1 109 ? -16.881 7.920 2.896 1.00 95.88 109 ARG A O 1
ATOM 849 N N . GLU A 1 110 ? -16.133 7.499 4.972 1.00 96.06 110 GLU A N 1
ATOM 850 C CA . GLU A 1 110 ? -16.157 8.900 5.406 1.00 96.06 110 GLU A CA 1
ATOM 851 C C . GLU A 1 110 ? -15.198 9.749 4.567 1.00 96.06 110 GLU A C 1
ATOM 853 O O . GLU A 1 110 ? -15.570 10.821 4.094 1.00 96.06 110 GLU A O 1
ATOM 858 N N . LEU A 1 111 ? -13.991 9.239 4.310 1.00 95.31 111 LEU A N 1
ATOM 859 C CA . LEU A 1 111 ? -13.011 9.930 3.484 1.00 95.31 111 LEU A CA 1
ATOM 860 C C . LEU A 1 111 ? -13.458 10.026 2.018 1.00 95.31 111 LEU A C 1
ATOM 862 O O . LEU A 1 111 ? -13.332 11.091 1.419 1.00 95.31 111 LEU A O 1
ATOM 866 N N . GLN A 1 112 ? -14.029 8.957 1.451 1.00 94.88 112 GLN A N 1
ATOM 867 C CA . GLN A 1 112 ? -14.602 9.000 0.101 1.00 94.88 112 GLN A CA 1
ATOM 868 C C . GLN A 1 112 ? -15.714 10.050 0.006 1.00 94.88 112 GLN A C 1
ATOM 870 O O . GLN A 1 112 ? -15.749 10.809 -0.956 1.00 94.88 112 GLN A O 1
ATOM 875 N N . GLN A 1 113 ? -16.589 10.138 1.012 1.00 93.81 113 GLN A N 1
ATOM 876 C CA . GLN A 1 113 ? -17.667 11.126 1.037 1.00 93.81 113 GLN A CA 1
ATOM 877 C C . GLN A 1 113 ? -17.123 12.564 1.028 1.00 93.81 113 GLN A C 1
ATOM 879 O O . GLN A 1 113 ? -17.640 13.407 0.298 1.00 93.81 113 GLN A O 1
ATOM 884 N N . VAL A 1 114 ? -16.049 12.837 1.778 1.00 93.25 114 VAL A N 1
ATOM 885 C CA . VAL A 1 114 ? -15.377 14.149 1.763 1.00 93.25 114 VAL A CA 1
ATOM 886 C C . VAL A 1 114 ? -14.867 14.499 0.361 1.00 93.25 114 VAL A C 1
ATOM 888 O O . VAL A 1 114 ? -15.066 15.626 -0.099 1.00 93.25 114 VAL A O 1
ATOM 891 N N . PHE A 1 115 ? -14.241 13.549 -0.339 1.00 92.25 115 PHE A N 1
ATOM 892 C CA . PHE A 1 115 ? -13.765 13.779 -1.707 1.00 92.25 115 PHE A CA 1
ATOM 893 C C . PHE A 1 115 ? -14.906 13.899 -2.719 1.00 92.25 115 PHE A C 1
ATOM 895 O O . PHE A 1 115 ? -14.846 14.760 -3.595 1.00 92.25 115 PHE A O 1
ATOM 902 N N . ASP A 1 116 ? -15.979 13.126 -2.566 1.00 91.69 116 ASP A N 1
ATOM 903 C CA . ASP A 1 116 ? -17.179 13.252 -3.394 1.00 91.69 116 ASP A CA 1
ATOM 904 C C . ASP A 1 116 ? -17.812 14.647 -3.264 1.00 91.69 116 ASP A C 1
ATOM 906 O O . ASP A 1 116 ? -18.196 15.253 -4.270 1.00 91.69 116 ASP A O 1
ATOM 910 N N . ASP A 1 117 ? -17.895 15.183 -2.043 1.00 92.38 117 ASP A N 1
ATOM 911 C CA . ASP A 1 117 ? -18.421 16.527 -1.789 1.00 92.38 117 ASP A CA 1
ATOM 912 C C . ASP A 1 117 ? -17.503 17.615 -2.364 1.00 92.38 117 ASP A C 1
ATOM 914 O O . ASP A 1 117 ? -17.985 18.578 -2.974 1.00 92.38 117 ASP A O 1
ATOM 918 N N . LEU A 1 118 ? -16.182 17.432 -2.262 1.00 90.94 118 LEU A N 1
ATOM 919 C CA . LEU A 1 118 ? -15.204 18.311 -2.901 1.00 90.94 118 LEU A CA 1
ATOM 920 C C . LEU A 1 118 ? -15.354 18.290 -4.428 1.00 90.94 118 LEU A C 1
ATOM 922 O O . LEU A 1 118 ? -15.483 19.350 -5.042 1.00 90.94 118 LEU A O 1
ATOM 926 N N . HIS A 1 119 ? -15.412 17.113 -5.051 1.00 90.81 119 HIS A N 1
ATOM 927 C CA . HIS A 1 119 ? -15.584 16.979 -6.498 1.00 90.81 119 HIS A CA 1
ATOM 928 C C . HIS A 1 119 ? -16.884 17.599 -6.988 1.00 90.81 119 HIS A C 1
ATOM 930 O O . HIS A 1 119 ? -16.880 18.342 -7.973 1.00 90.81 119 HIS A O 1
ATOM 936 N N . LYS A 1 120 ? -17.976 17.400 -6.245 1.00 90.06 120 LYS A N 1
ATOM 937 C CA . LYS A 1 120 ? -19.250 18.066 -6.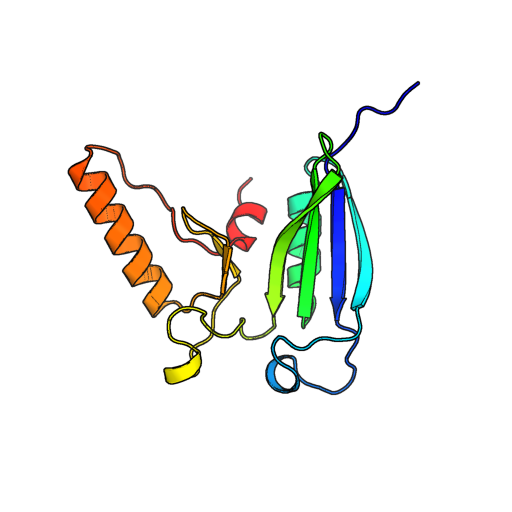517 1.00 90.06 120 LYS A CA 1
ATOM 938 C C . LYS A 1 120 ? -19.117 19.589 -6.474 1.00 90.06 120 LYS A C 1
ATOM 940 O O . LYS A 1 120 ? -19.665 20.259 -7.347 1.00 90.06 120 LYS A O 1
ATOM 945 N N . SER A 1 121 ? -18.389 20.137 -5.500 1.00 92.62 121 SER A N 1
ATOM 946 C CA . SER A 1 121 ? -18.166 21.587 -5.394 1.00 92.62 121 SER A CA 1
ATOM 947 C C . SER A 1 121 ? -17.328 22.158 -6.546 1.00 92.62 121 SER A C 1
ATOM 949 O O . SER A 1 121 ? -17.519 23.309 -6.933 1.00 92.62 121 SER A O 1
ATOM 951 N N . LEU A 1 122 ? -16.450 21.338 -7.132 1.00 91.25 122 LEU A N 1
ATOM 952 C CA . LEU A 1 122 ? -15.573 21.702 -8.248 1.00 91.25 122 LEU A CA 1
ATOM 953 C C . LEU A 1 122 ? -16.179 21.394 -9.630 1.00 91.25 122 LEU A C 1
ATOM 955 O O . LEU A 1 122 ? -15.547 21.673 -10.647 1.00 91.25 122 LEU A O 1
ATOM 959 N N . GLY A 1 123 ? -17.386 20.820 -9.691 1.00 91.69 123 GLY A N 1
ATOM 960 C CA . GLY A 1 123 ? -18.029 20.428 -10.950 1.00 91.69 123 GLY A CA 1
ATOM 961 C C . GLY A 1 123 ? -17.367 19.234 -11.647 1.00 91.69 123 GLY A C 1
ATOM 962 O O . GLY A 1 123 ? -17.538 19.060 -12.853 1.00 91.69 123 GLY A O 1
ATOM 963 N N . VAL A 1 124 ? -16.613 18.417 -10.909 1.00 86.50 124 VAL A N 1
ATOM 964 C CA . VAL A 1 124 ? -15.938 17.218 -11.420 1.00 86.50 124 VAL A CA 1
ATOM 965 C C . VAL A 1 124 ? -16.830 15.995 -11.188 1.00 86.50 124 VAL A C 1
ATOM 967 O O . VAL A 1 124 ? -17.520 15.889 -10.171 1.00 86.50 124 VAL A O 1
ATOM 970 N N . SER A 1 125 ? -16.853 15.063 -12.144 1.00 75.25 125 SER A N 1
ATOM 971 C CA . SER A 1 125 ? -17.553 13.784 -11.981 1.00 75.25 125 SER A CA 1
ATOM 972 C C . SER A 1 125 ? -16.903 12.943 -10.882 1.00 75.25 125 SER A C 1
ATOM 974 O O . SER A 1 125 ? -15.682 12.941 -10.767 1.00 75.25 125 SER A O 1
ATOM 976 N N . ARG A 1 126 ? -17.711 12.185 -10.128 1.00 70.81 126 ARG A N 1
ATOM 977 C CA . ARG A 1 126 ? -17.239 11.290 -9.057 1.00 70.81 126 ARG A CA 1
ATOM 978 C C . ARG A 1 126 ? -16.071 10.413 -9.517 1.00 70.81 126 ARG A C 1
ATOM 980 O O . ARG A 1 126 ? -16.176 9.753 -10.552 1.00 70.81 126 ARG A O 1
ATOM 987 N N . SER A 1 127 ? -15.017 10.358 -8.711 1.00 76.19 127 SER A N 1
ATOM 988 C CA . SER A 1 127 ? -13.904 9.421 -8.850 1.00 76.19 127 SER A CA 1
ATOM 989 C C . SER A 1 127 ? -13.822 8.515 -7.626 1.00 76.19 127 SER A C 1
ATOM 991 O O . SER A 1 127 ? -14.210 8.872 -6.517 1.00 76.19 127 SER A O 1
ATOM 993 N N . ARG A 1 128 ? -13.351 7.287 -7.845 1.00 84.50 128 ARG A N 1
ATOM 994 C CA . ARG A 1 128 ? -13.151 6.298 -6.784 1.00 84.50 128 ARG A CA 1
ATOM 995 C C . ARG A 1 128 ? -11.768 6.510 -6.169 1.00 84.50 128 ARG A C 1
ATOM 997 O O . ARG A 1 128 ? -10.831 5.771 -6.457 1.00 84.50 128 ARG A O 1
ATOM 1004 N N . ASP A 1 129 ? -11.652 7.579 -5.394 1.00 89.31 129 ASP A N 1
ATOM 1005 C CA . ASP A 1 129 ? -10.385 8.087 -4.862 1.00 89.31 129 ASP A CA 1
ATOM 1006 C C . ASP A 1 129 ? -9.867 7.307 -3.660 1.00 89.31 129 ASP A C 1
ATOM 1008 O O . ASP A 1 129 ? -8.659 7.264 -3.417 1.00 89.31 129 ASP A O 1
ATOM 1012 N N . VAL A 1 130 ? -10.792 6.714 -2.906 1.00 94.81 130 VAL A N 1
ATOM 1013 C CA . VAL A 1 130 ? -10.509 5.910 -1.726 1.00 94.81 130 VAL A CA 1
ATOM 1014 C C . VAL A 1 130 ? -10.895 4.471 -2.020 1.00 94.81 130 VAL A C 1
ATOM 1016 O O . VAL A 1 130 ? -12.075 4.120 -2.057 1.00 94.81 130 VAL A O 1
ATOM 1019 N N . ARG A 1 131 ? -9.894 3.624 -2.266 1.00 95.06 131 ARG A N 1
ATOM 1020 C CA . ARG A 1 131 ? -10.118 2.207 -2.576 1.00 95.06 131 ARG A CA 1
ATOM 1021 C C . ARG A 1 131 ? -8.936 1.320 -2.190 1.00 95.06 131 ARG A C 1
ATOM 1023 O O . ARG A 1 131 ? -7.798 1.801 -2.205 1.00 95.06 131 ARG A O 1
ATOM 1030 N N . PRO A 1 132 ? -9.172 0.042 -1.846 1.00 96.25 132 PRO A N 1
ATOM 1031 C CA . PRO A 1 132 ? -8.094 -0.912 -1.616 1.00 96.25 132 PRO A CA 1
ATOM 1032 C C . PRO A 1 132 ? -7.146 -0.971 -2.817 1.00 96.25 132 PRO A C 1
ATOM 1034 O O . PRO A 1 132 ? -7.587 -1.105 -3.956 1.00 96.25 132 PRO A O 1
ATOM 1037 N N . VAL A 1 133 ? -5.838 -0.905 -2.567 1.00 95.12 133 VAL A N 1
ATOM 1038 C CA . VAL A 1 133 ? -4.814 -0.929 -3.629 1.00 95.12 133 VAL A CA 1
ATOM 1039 C C . VAL A 1 133 ? -4.852 -2.239 -4.415 1.00 95.12 133 VAL A C 1
ATOM 1041 O O . VAL A 1 133 ? -4.556 -2.249 -5.605 1.00 95.12 133 VAL A O 1
ATOM 1044 N N . LEU A 1 134 ? -5.260 -3.340 -3.781 1.00 94.06 134 LEU A N 1
ATOM 1045 C CA . LEU A 1 134 ? -5.382 -4.628 -4.460 1.00 94.06 134 LEU A CA 1
ATOM 1046 C C . LEU A 1 134 ? -6.401 -4.589 -5.613 1.00 94.06 134 LEU A C 1
ATOM 1048 O O . LEU A 1 134 ? -6.213 -5.281 -6.605 1.00 94.06 134 LEU A O 1
ATOM 1052 N N . GLU A 1 135 ? -7.419 -3.726 -5.545 1.00 92.12 135 GLU A N 1
ATOM 1053 C CA . GLU A 1 135 ? -8.363 -3.557 -6.655 1.00 92.12 135 GLU A CA 1
ATOM 1054 C C . GLU A 1 135 ? -7.683 -2.986 -7.911 1.00 92.12 135 GLU A C 1
ATOM 1056 O O . GLU A 1 135 ? -8.048 -3.364 -9.020 1.00 92.12 135 GLU A O 1
ATOM 1061 N N . ASP A 1 136 ? -6.643 -2.150 -7.763 1.00 85.19 136 ASP A N 1
ATOM 1062 C CA . ASP A 1 136 ? -5.848 -1.653 -8.899 1.00 85.19 136 ASP A CA 1
ATOM 1063 C C . ASP A 1 136 ? -5.110 -2.805 -9.612 1.00 85.19 136 ASP A C 1
ATOM 1065 O O . ASP A 1 136 ? -4.791 -2.708 -10.801 1.00 85.19 136 ASP A O 1
ATOM 1069 N N . ALA A 1 137 ? -4.824 -3.899 -8.895 1.00 84.06 137 ALA A N 1
ATOM 1070 C CA . ALA A 1 137 ? -4.208 -5.084 -9.477 1.00 84.06 137 ALA A CA 1
ATOM 1071 C C . ALA A 1 137 ? -5.203 -5.925 -10.289 1.00 84.06 137 ALA A C 1
ATOM 1073 O O . ALA A 1 137 ? -4.771 -6.629 -11.201 1.00 84.06 137 ALA A O 1
ATOM 1074 N N . ASP A 1 138 ? -6.500 -5.836 -9.982 1.00 82.19 138 ASP A N 1
ATOM 1075 C CA . ASP A 1 138 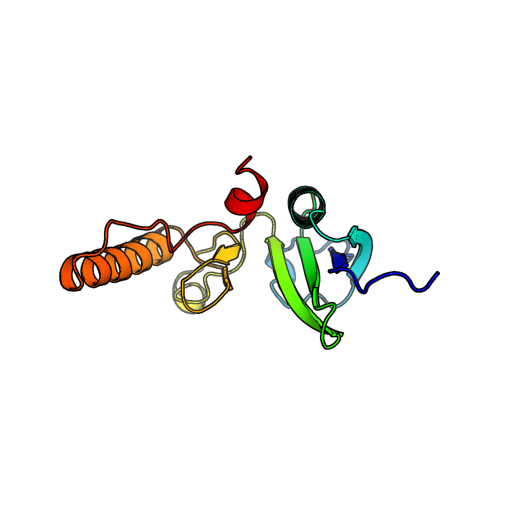? -7.572 -6.630 -10.595 1.00 82.19 138 ASP A CA 1
ATOM 1076 C C . ASP A 1 138 ? -8.331 -5.909 -11.710 1.00 82.19 138 ASP A C 1
ATOM 1078 O O . ASP A 1 138 ? -9.030 -6.549 -12.496 1.00 82.19 138 ASP A O 1
ATOM 1082 N N . GLU A 1 139 ? -8.148 -4.599 -11.846 1.00 69.50 139 GLU A N 1
ATOM 1083 C CA . GLU A 1 139 ? -8.570 -3.870 -13.035 1.00 69.50 139 GLU A CA 1
ATOM 1084 C C . GLU A 1 139 ? -7.649 -4.247 -14.230 1.00 69.50 139 GLU A C 1
ATOM 1086 O O . GLU A 1 139 ? -6.434 -3.995 -14.202 1.00 69.50 139 GLU A O 1
ATOM 1091 N N . PHE A 1 140 ? -8.278 -4.807 -15.282 1.00 53.59 140 PHE A N 1
ATOM 1092 C CA . PHE A 1 140 ? -7.782 -5.217 -16.620 1.00 53.59 140 PHE A CA 1
ATOM 1093 C C . PHE A 1 140 ? -7.302 -6.668 -16.795 1.00 53.59 140 PHE A C 1
ATOM 1095 O O . PHE A 1 140 ? -6.163 -7.001 -16.395 1.00 53.59 140 PHE A O 1
#

Mean predicted aligned error: 5.47 Å

Secondary structure (DSSP, 8-state):
-PPPP--EEEEEEE--TTS-HHHHTT----EEEEEEEEGGGHHHHHHHHTTSSEEEEEEE-TTT--EEEEEEEETT-EEPTTTHHHH--EE-EEE-SS-EEE--HHHHHHHHHHHHHHHHHTTPPP---SEEHHHHHH--

Foldseek 3Di:
DDDQQWKKKWKWAQPPPPAACVRCAPPGPDIDTPDMDTHVCVLVRQVVQQVGQWMWIWIADSPPRDIDTLAIDHVQAHQAPPCCVPPVAGAGQKAAPVGTDTHHPVRLVVRLVVVVVVCVVVVHDRDSRIGHSNVVSVDD

Sequence (140 aa):
MEHSPAWTYDLYICESVGDKPEEHGDSCTSWRHGGTWLDYGFRAAYREAARQGHAYVETTSPHNGATAIGFEHLDGGGLCELCGPTTGRRGPWTRTPSNRQFLCDVCGRELQQVFDDLHKSLGVSRSRDVRPVLEDADEF

Nearest PDB structures (foldseek):
  5ly5-assembly1_A-2  TM=2.745E-01  e=8.273E+00  Pyrobaculum calidifontis

Radius of gyration: 16.64 Å; Cα contacts (8 Å, |Δi|>4): 263; chains: 1; bounding box: 42×40×45 Å

Solvent-accessible surface area (backbone atoms only — not comparable to full-atom values): 7843 Å² total; per-residue (Å²): 134,84,77,76,72,54,35,39,28,38,30,34,32,61,60,65,81,87,53,53,62,81,70,50,52,94,64,76,86,44,71,41,82,72,51,77,31,54,60,84,28,51,35,60,45,48,57,57,27,64,73,41,61,35,15,35,28,40,33,31,40,51,88,77,64,53,71,43,80,73,44,54,31,40,64,83,29,39,64,9,76,87,52,13,95,83,66,73,41,37,14,46,37,21,34,42,91,87,51,74,44,28,36,17,71,68,62,39,50,53,53,35,51,55,50,45,54,50,30,56,75,69,74,44,78,86,71,87,53,51,40,49,48,68,55,68,46,68,63,129

pLDDT: mean 89.05, std 12.07, range [50.44, 98.25]